Protein AF-A0A537QIL3-F1 (afdb_monomer_lite)

Foldseek 3Di:
DFAEAEDPQAVVQLQVVLVVLCVVDNCRSVCSVPDPPPPPDAQWDFDWDDDPRYTYTQHTDGVVPPPPPSVVVVVVVPSPD

pLDDT: mean 71.15, std 10.32, range [48.75, 85.94]

Sequence (81 aa):
MPAVRILEAAAAEATGAAAWYESQRAGLGADFREERILLKRFPFSVVFVDTGGAKVVLAVAHHRRRPAYWRGRVSRTGLAR

Radius of gyration: 13.67 Å; chains: 1; bounding box: 26×28×35 Å

Structure (mmCIF, N/CA/C/O backbone):
data_AF-A0A537QIL3-F1
#
_entry.id   AF-A0A537QIL3-F1
#
loop_
_atom_site.group_PDB
_atom_site.id
_atom_site.type_symbol
_atom_site.label_atom_id
_atom_site.label_alt_id
_atom_site.label_comp_id
_atom_site.label_asym_id
_atom_site.label_entity_id
_atom_site.label_seq_id
_atom_site.pdbx_PDB_ins_code
_atom_site.Cartn_x
_atom_site.Cartn_y
_atom_site.Cartn_z
_atom_site.occupancy
_atom_site.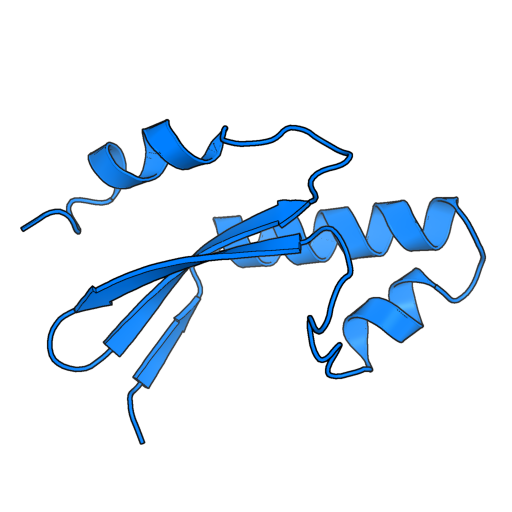B_iso_or_equiv
_atom_site.auth_seq_id
_atom_site.auth_comp_id
_atom_site.auth_asym_id
_atom_site.auth_atom_id
_atom_site.pdbx_PDB_model_num
ATOM 1 N N . MET A 1 1 ? -11.568 -14.561 11.418 1.00 52.62 1 MET A N 1
ATOM 2 C CA . MET A 1 1 ? -10.673 -13.813 10.507 1.00 52.62 1 MET A CA 1
ATOM 3 C C . MET A 1 1 ? -11.090 -12.350 10.546 1.00 52.62 1 MET A C 1
ATOM 5 O O . MET A 1 1 ? -12.274 -12.115 10.335 1.00 52.62 1 MET A O 1
ATOM 9 N N . PRO A 1 2 ? -10.214 -11.388 10.885 1.00 64.31 2 PRO A N 1
ATOM 10 C CA . PRO A 1 2 ? -10.601 -9.977 10.883 1.00 64.31 2 PRO A CA 1
ATOM 11 C C . PRO A 1 2 ? -10.910 -9.530 9.449 1.00 64.31 2 PRO A C 1
ATOM 13 O O . PRO A 1 2 ? -10.178 -9.883 8.523 1.00 64.31 2 PRO A O 1
ATOM 16 N N . ALA A 1 3 ? -11.993 -8.779 9.254 1.00 75.19 3 ALA A N 1
ATOM 17 C CA . ALA A 1 3 ? -12.345 -8.262 7.936 1.00 75.19 3 ALA A CA 1
ATOM 18 C C . ALA A 1 3 ? -11.320 -7.197 7.507 1.00 75.19 3 ALA A C 1
ATOM 20 O O . ALA A 1 3 ? -10.942 -6.332 8.298 1.00 75.19 3 ALA A O 1
ATOM 21 N N . VAL A 1 4 ? -10.857 -7.241 6.258 1.00 76.94 4 VAL A N 1
ATOM 22 C CA . VAL A 1 4 ? -9.971 -6.211 5.697 1.00 76.94 4 VAL A CA 1
ATOM 23 C C . VAL A 1 4 ? -10.766 -5.400 4.688 1.00 76.94 4 VAL A C 1
ATOM 25 O O . VAL A 1 4 ? -11.364 -5.959 3.772 1.00 76.94 4 VAL A O 1
ATOM 28 N N . ARG A 1 5 ? -10.779 -4.078 4.857 1.00 78.00 5 ARG A N 1
ATOM 29 C CA . ARG A 1 5 ? -11.374 -3.140 3.898 1.00 78.00 5 ARG A CA 1
ATOM 30 C C . ARG A 1 5 ? -10.257 -2.312 3.276 1.00 78.00 5 ARG A C 1
ATOM 32 O O . ARG A 1 5 ? -9.448 -1.732 3.997 1.00 78.00 5 ARG A O 1
ATOM 39 N N . ILE A 1 6 ? -10.203 -2.258 1.951 1.00 76.00 6 ILE A N 1
ATOM 40 C CA . ILE A 1 6 ? -9.202 -1.481 1.210 1.00 76.00 6 ILE A CA 1
ATOM 41 C C . ILE A 1 6 ? -9.888 -0.227 0.676 1.00 76.00 6 ILE A C 1
ATOM 43 O O . ILE A 1 6 ? -10.898 -0.336 -0.017 1.00 76.00 6 ILE A O 1
ATOM 47 N N . LEU A 1 7 ? -9.366 0.958 1.004 1.00 77.12 7 LEU A N 1
ATOM 48 C CA . LEU A 1 7 ? -9.856 2.189 0.386 1.00 77.12 7 LEU A CA 1
ATOM 49 C C . LEU A 1 7 ? -9.424 2.256 -1.081 1.00 77.12 7 LEU A C 1
ATOM 51 O O . LEU A 1 7 ? -8.298 1.895 -1.419 1.00 77.12 7 LEU A O 1
ATOM 55 N N . GLU A 1 8 ? -10.286 2.805 -1.934 1.00 75.12 8 GLU A N 1
ATOM 56 C CA . GLU A 1 8 ? -10.012 3.014 -3.363 1.00 75.12 8 GLU A CA 1
ATOM 57 C C . GLU A 1 8 ? -8.670 3.727 -3.593 1.00 75.12 8 GLU A C 1
ATOM 59 O O . GLU A 1 8 ? -7.866 3.306 -4.420 1.00 75.12 8 GLU A O 1
ATOM 64 N N . ALA A 1 9 ? -8.364 4.743 -2.782 1.00 73.50 9 ALA A N 1
ATOM 65 C CA . ALA A 1 9 ? -7.095 5.461 -2.852 1.00 73.50 9 ALA A CA 1
ATOM 66 C C . ALA A 1 9 ? -5.872 4.557 -2.596 1.00 73.50 9 ALA A C 1
ATOM 68 O O . ALA A 1 9 ? -4.828 4.754 -3.212 1.00 73.50 9 ALA A O 1
ATOM 69 N N . ALA A 1 10 ? -5.996 3.553 -1.723 1.00 75.06 10 ALA A N 1
ATOM 70 C CA . ALA A 1 10 ? -4.944 2.566 -1.482 1.00 75.06 10 ALA A CA 1
ATOM 71 C C . ALA A 1 10 ? -4.780 1.608 -2.678 1.00 75.06 10 ALA A C 1
ATOM 73 O O . ALA A 1 10 ? -3.657 1.266 -3.047 1.00 75.06 10 ALA A O 1
ATOM 74 N N . ALA A 1 11 ? -5.880 1.214 -3.326 1.00 75.75 11 ALA A N 1
ATOM 75 C CA . ALA A 1 11 ? -5.837 0.401 -4.543 1.00 75.75 11 ALA A CA 1
ATOM 76 C C . ALA A 1 11 ? -5.243 1.174 -5.739 1.00 75.75 11 ALA A C 1
ATOM 78 O O . ALA A 1 11 ? -4.437 0.632 -6.504 1.00 75.75 11 ALA A O 1
ATOM 79 N N . ALA A 1 12 ? -5.581 2.459 -5.871 1.00 78.38 12 ALA A N 1
ATOM 80 C CA . ALA A 1 12 ? -5.026 3.347 -6.889 1.00 78.38 12 ALA A CA 1
ATOM 81 C C . ALA A 1 12 ? -3.504 3.508 -6.734 1.00 78.38 12 ALA A C 1
ATOM 83 O O . ALA A 1 12 ? -2.770 3.521 -7.721 1.00 78.38 12 ALA A O 1
ATOM 84 N N . GLU A 1 13 ? -3.004 3.561 -5.500 1.00 78.75 13 GLU A N 1
ATOM 85 C CA . GLU A 1 13 ? -1.567 3.626 -5.214 1.00 78.75 13 GLU A CA 1
ATOM 86 C C . GLU A 1 13 ? -0.831 2.344 -5.577 1.00 78.75 13 GLU A C 1
ATOM 88 O O . GLU A 1 13 ? 0.222 2.412 -6.211 1.00 78.75 13 GLU A O 1
ATOM 93 N N . ALA A 1 14 ? -1.394 1.184 -5.229 1.00 77.06 14 ALA A N 1
ATOM 94 C CA . ALA A 1 14 ? -0.843 -0.104 -5.636 1.00 77.06 14 ALA A CA 1
ATOM 95 C C . ALA A 1 14 ? -0.787 -0.215 -7.169 1.00 77.06 14 ALA A C 1
ATOM 97 O O . ALA A 1 14 ? 0.231 -0.606 -7.735 1.00 77.06 14 ALA A O 1
ATOM 98 N N . THR A 1 15 ? -1.839 0.235 -7.856 1.00 81.62 15 THR A N 1
ATOM 99 C CA . THR A 1 15 ? -1.880 0.278 -9.325 1.00 81.62 15 THR A CA 1
ATOM 100 C C . THR A 1 15 ? -0.814 1.215 -9.894 1.00 81.62 15 THR A C 1
ATOM 102 O O . THR A 1 15 ? -0.072 0.844 -10.805 1.00 81.62 15 THR A O 1
ATOM 105 N N . GLY A 1 16 ? -0.683 2.418 -9.331 1.00 80.44 16 GLY A N 1
ATOM 106 C CA . GLY A 1 16 ? 0.337 3.377 -9.740 1.00 80.44 16 GLY A CA 1
ATOM 107 C C . GLY A 1 16 ? 1.760 2.878 -9.479 1.00 80.44 16 GLY A C 1
ATOM 108 O O . GLY A 1 16 ? 2.666 3.201 -10.249 1.00 80.44 16 GLY A O 1
ATOM 109 N N . ALA A 1 17 ? 1.975 2.103 -8.416 1.00 77.25 17 ALA A N 1
ATOM 110 C CA . ALA A 1 17 ? 3.250 1.463 -8.109 1.00 77.25 17 ALA A CA 1
ATOM 111 C C . ALA A 1 17 ? 3.586 0.345 -9.103 1.00 77.25 17 ALA A C 1
ATOM 113 O O . ALA A 1 17 ? 4.707 0.318 -9.608 1.00 77.25 17 ALA A O 1
ATOM 114 N N . ALA A 1 18 ? 2.615 -0.504 -9.451 1.00 80.12 18 ALA A N 1
ATOM 115 C CA . ALA A 1 18 ? 2.784 -1.534 -10.475 1.00 80.12 18 ALA A CA 1
ATOM 116 C C . ALA A 1 18 ? 3.210 -0.922 -11.819 1.00 80.12 18 ALA A C 1
ATOM 118 O O . ALA A 1 18 ? 4.156 -1.387 -12.445 1.00 80.12 18 ALA A O 1
ATOM 119 N N . ALA A 1 19 ? 2.563 0.178 -12.222 1.00 82.00 19 ALA A N 1
ATOM 120 C CA . ALA A 1 19 ? 2.919 0.904 -13.441 1.00 82.00 19 ALA A CA 1
ATOM 121 C C . ALA A 1 19 ? 4.332 1.512 -13.383 1.00 82.00 19 ALA A C 1
ATOM 123 O O . ALA A 1 19 ? 5.049 1.515 -14.379 1.00 82.00 19 ALA A O 1
ATOM 124 N N . TRP A 1 20 ? 4.753 2.013 -12.216 1.00 80.81 20 TRP A N 1
ATOM 125 C CA . TRP A 1 20 ? 6.112 2.530 -12.040 1.00 80.81 20 TRP A CA 1
ATOM 126 C C . TRP A 1 20 ? 7.159 1.421 -12.166 1.00 80.81 20 TRP A C 1
ATOM 128 O O . TRP A 1 20 ? 8.175 1.623 -12.818 1.00 80.81 20 TRP A O 1
ATOM 138 N N . TYR A 1 21 ? 6.912 0.250 -11.578 1.00 75.81 21 TYR A N 1
ATOM 139 C CA . TYR A 1 21 ? 7.831 -0.882 -11.673 1.00 75.81 21 TYR A CA 1
ATOM 140 C C . TYR A 1 21 ? 7.958 -1.432 -13.085 1.00 75.81 21 TYR A C 1
ATOM 142 O O . TYR A 1 21 ? 9.080 -1.676 -13.525 1.00 75.81 21 TYR A O 1
ATOM 150 N N . GLU A 1 22 ? 6.846 -1.537 -13.807 1.00 84.44 22 GLU A N 1
ATOM 151 C CA . GLU A 1 22 ? 6.861 -1.930 -15.217 1.00 84.44 22 GLU A CA 1
ATOM 152 C C . GLU A 1 22 ? 7.755 -1.000 -16.050 1.00 84.44 22 GLU A C 1
ATOM 154 O O . GLU A 1 22 ? 8.508 -1.449 -16.909 1.00 84.44 22 GLU A O 1
ATOM 159 N N . SER A 1 23 ? 7.759 0.298 -15.726 1.00 81.75 23 SER A N 1
ATOM 160 C CA . SER A 1 23 ? 8.622 1.283 -16.385 1.00 81.75 23 SER A CA 1
ATOM 161 C C . SER A 1 23 ? 10.112 1.134 -16.044 1.00 81.75 23 SER A C 1
ATOM 163 O O . SER A 1 23 ? 10.941 1.718 -16.736 1.00 81.75 23 SER A O 1
ATOM 165 N N . GLN A 1 24 ? 10.466 0.454 -14.947 1.00 80.94 24 GLN A N 1
ATOM 166 C CA . GLN A 1 24 ? 11.865 0.227 -14.561 1.00 80.94 24 GLN A CA 1
ATOM 167 C C . GLN A 1 24 ? 12.438 -1.021 -15.228 1.00 80.94 24 GLN A C 1
ATOM 169 O O . GLN A 1 24 ? 13.612 -1.044 -15.593 1.00 80.94 24 GLN A O 1
ATOM 174 N N . ARG A 1 25 ? 11.625 -2.073 -15.343 1.00 82.12 25 ARG A N 1
ATOM 175 C CA . ARG A 1 25 ? 11.988 -3.326 -15.997 1.00 82.12 25 ARG A CA 1
ATOM 176 C C . ARG A 1 25 ? 10.714 -4.031 -16.437 1.00 82.12 25 ARG A C 1
ATOM 178 O O . ARG A 1 25 ? 9.828 -4.243 -15.612 1.00 82.12 25 ARG A O 1
ATOM 185 N N . ALA A 1 26 ? 10.672 -4.444 -17.701 1.00 85.94 26 ALA A N 1
ATOM 186 C CA . ALA A 1 26 ? 9.567 -5.236 -18.225 1.00 85.94 26 ALA A CA 1
ATOM 187 C C . ALA A 1 26 ? 9.303 -6.466 -17.334 1.00 85.94 26 ALA A C 1
ATOM 189 O O . ALA A 1 26 ? 10.250 -7.139 -16.911 1.00 85.94 26 ALA A O 1
ATOM 190 N N . GLY A 1 27 ? 8.031 -6.716 -17.019 1.00 80.69 27 GLY A N 1
ATOM 191 C CA . GLY A 1 27 ? 7.576 -7.812 -16.156 1.00 80.69 27 GLY A CA 1
ATOM 192 C C . GLY A 1 27 ? 7.574 -7.501 -14.655 1.00 80.69 27 GLY A C 1
ATOM 193 O O . GLY A 1 27 ? 6.869 -8.158 -13.896 1.00 80.69 27 GLY A O 1
ATOM 194 N N . LEU A 1 28 ? 8.270 -6.453 -14.201 1.00 76.88 28 LEU A N 1
ATOM 195 C CA . LEU A 1 28 ? 8.351 -6.130 -12.772 1.00 76.88 28 LEU A CA 1
ATOM 196 C C . LEU A 1 28 ? 7.020 -5.600 -12.206 1.00 76.88 28 LEU A C 1
ATOM 198 O O . LEU A 1 28 ? 6.765 -5.711 -11.006 1.00 76.88 28 LEU A O 1
ATOM 202 N N . GLY A 1 29 ? 6.159 -5.017 -13.046 1.00 77.94 29 GLY A N 1
ATOM 203 C CA . GLY A 1 29 ? 4.810 -4.621 -12.651 1.00 77.94 29 GLY A CA 1
ATOM 204 C C . GLY A 1 29 ? 3.865 -5.813 -12.492 1.00 77.94 29 GLY A C 1
ATOM 205 O O . GLY A 1 29 ? 2.961 -5.750 -11.656 1.00 77.94 29 GLY A O 1
ATOM 206 N N . ALA A 1 30 ? 4.076 -6.884 -13.261 1.00 77.75 30 ALA A N 1
ATOM 207 C CA . ALA A 1 30 ? 3.347 -8.144 -13.132 1.00 77.75 30 ALA A CA 1
ATOM 208 C C . ALA A 1 30 ? 3.792 -8.906 -11.877 1.00 77.75 30 ALA A C 1
ATOM 210 O O . ALA A 1 30 ? 2.941 -9.230 -11.053 1.00 77.75 30 ALA A O 1
ATOM 211 N N . ASP A 1 31 ? 5.105 -9.029 -11.646 1.00 72.00 31 ASP A N 1
ATOM 212 C CA . ASP A 1 31 ? 5.674 -9.606 -10.417 1.00 72.00 31 ASP A CA 1
ATOM 213 C C . ASP A 1 31 ? 5.095 -8.924 -9.161 1.00 72.00 31 ASP A C 1
ATOM 215 O O . ASP A 1 31 ? 4.724 -9.571 -8.184 1.00 72.00 31 ASP A O 1
ATOM 219 N N . PHE A 1 32 ? 4.941 -7.594 -9.203 1.00 73.81 32 PHE A N 1
ATOM 220 C CA . PHE A 1 32 ? 4.342 -6.814 -8.117 1.00 73.81 32 PHE A CA 1
ATOM 221 C C . PHE A 1 32 ? 2.848 -7.113 -7.882 1.00 73.81 32 PHE A C 1
ATOM 223 O O . PHE A 1 32 ? 2.368 -6.967 -6.757 1.00 73.81 32 PHE A O 1
ATOM 230 N N . ARG A 1 33 ? 2.094 -7.479 -8.927 1.00 71.94 33 ARG A N 1
ATOM 231 C CA . ARG A 1 33 ? 0.658 -7.809 -8.841 1.00 71.94 33 ARG A CA 1
ATOM 232 C C . ARG A 1 33 ? 0.420 -9.268 -8.454 1.00 71.94 33 ARG A C 1
ATOM 234 O O . ARG A 1 33 ? -0.569 -9.544 -7.779 1.00 71.94 33 ARG A O 1
ATOM 241 N N . GLU A 1 34 ? 1.288 -10.170 -8.906 1.00 64.88 34 GLU A N 1
ATOM 242 C CA . GLU A 1 34 ? 1.136 -11.620 -8.762 1.00 64.88 34 GLU A CA 1
ATOM 243 C C . GLU A 1 34 ? 1.759 -12.156 -7.470 1.00 64.88 34 GLU A C 1
ATOM 245 O O . GLU A 1 34 ? 1.199 -13.064 -6.848 1.00 64.88 34 GLU A O 1
ATOM 250 N N . GLU A 1 35 ? 2.861 -11.573 -6.992 1.00 55.19 35 GLU A N 1
ATOM 251 C CA . GLU A 1 35 ? 3.506 -12.056 -5.780 1.00 55.19 35 GLU A CA 1
ATOM 252 C C . GLU A 1 35 ? 3.086 -11.286 -4.527 1.00 55.19 35 GLU A C 1
ATOM 254 O O . GLU A 1 35 ? 3.185 -10.064 -4.408 1.00 55.19 35 GLU A O 1
ATOM 259 N N . ARG A 1 36 ? 2.671 -12.077 -3.528 1.00 51.34 36 ARG A N 1
ATOM 260 C CA . ARG A 1 36 ? 2.647 -11.775 -2.093 1.00 51.34 36 ARG A CA 1
ATOM 261 C C . ARG A 1 36 ? 4.030 -11.265 -1.671 1.00 51.34 36 ARG A C 1
ATOM 263 O O . ARG A 1 36 ? 4.794 -12.016 -1.066 1.00 51.34 36 ARG A O 1
ATOM 270 N N . ILE A 1 37 ? 4.385 -10.017 -1.975 1.00 50.62 37 ILE A N 1
ATOM 271 C CA . ILE A 1 37 ? 5.647 -9.446 -1.508 1.00 50.62 37 ILE A CA 1
ATOM 272 C C . ILE A 1 37 ? 5.547 -9.370 0.017 1.00 50.62 37 ILE A C 1
ATOM 274 O O . ILE A 1 37 ? 4.965 -8.448 0.590 1.00 50.62 37 ILE A O 1
ATOM 278 N N . LEU A 1 38 ? 6.104 -10.380 0.688 1.00 49.22 38 LEU A N 1
ATOM 279 C CA . LEU A 1 38 ? 6.462 -10.328 2.093 1.00 49.22 38 LEU A CA 1
ATOM 280 C C . LEU A 1 38 ? 7.385 -9.121 2.224 1.00 49.22 38 LEU A C 1
ATOM 282 O O . LEU A 1 38 ? 8.553 -9.184 1.840 1.00 49.22 38 LEU A O 1
ATOM 286 N N . LEU A 1 39 ? 6.840 -8.010 2.724 1.00 55.53 39 LEU A N 1
ATOM 287 C CA . LEU A 1 39 ? 7.558 -6.769 3.001 1.00 55.53 39 LEU A CA 1
ATOM 288 C C . LEU A 1 39 ? 8.561 -7.008 4.138 1.00 55.53 39 LEU A C 1
ATOM 290 O O . LEU A 1 39 ? 8.414 -6.490 5.239 1.00 55.53 39 LEU A O 1
ATOM 294 N N . LYS A 1 40 ? 9.582 -7.834 3.906 1.00 51.84 40 LYS A N 1
ATOM 295 C CA . LYS A 1 40 ? 10.637 -8.083 4.885 1.00 51.84 40 LYS A CA 1
ATOM 296 C C . LYS A 1 40 ? 11.630 -6.923 4.938 1.00 51.84 40 LYS A C 1
ATOM 298 O O . LYS A 1 40 ? 12.248 -6.755 5.983 1.00 51.84 40 LYS A O 1
ATOM 303 N N . ARG A 1 41 ? 11.796 -6.137 3.853 1.00 51.50 41 ARG A N 1
ATOM 304 C CA . ARG A 1 41 ? 12.691 -4.951 3.790 1.00 51.50 41 ARG A CA 1
ATOM 305 C C . ARG A 1 41 ? 12.687 -4.190 2.442 1.00 51.50 41 ARG A C 1
ATOM 307 O O . ARG A 1 41 ? 13.739 -3.765 1.979 1.00 51.50 41 ARG A O 1
ATOM 314 N N . PHE A 1 42 ? 11.537 -4.011 1.787 1.00 56.19 42 PHE A N 1
ATOM 315 C CA . PHE A 1 42 ? 11.430 -3.236 0.529 1.00 56.19 42 PHE A CA 1
ATOM 316 C C . PHE A 1 42 ? 10.438 -2.067 0.687 1.00 56.19 42 PHE A C 1
ATOM 318 O O . PHE A 1 42 ? 9.569 -2.162 1.550 1.00 56.19 42 PHE A O 1
ATOM 325 N N . PRO A 1 43 ? 10.570 -0.953 -0.067 1.00 72.44 43 PRO A N 1
ATOM 326 C CA . PRO A 1 43 ? 10.234 0.407 0.367 1.00 72.44 43 PRO A CA 1
ATOM 327 C C . PRO A 1 43 ? 8.737 0.731 0.264 1.00 72.44 43 PRO A C 1
ATOM 329 O O . PRO A 1 43 ? 8.356 1.744 -0.319 1.00 72.44 43 PRO A O 1
ATOM 332 N N . PHE A 1 44 ? 7.876 -0.137 0.788 1.00 71.44 44 PHE A N 1
ATOM 333 C CA . PHE A 1 44 ? 6.456 0.132 0.942 1.00 71.44 44 PHE A CA 1
ATOM 334 C C . PHE A 1 44 ? 6.048 0.103 2.407 1.00 71.44 44 PHE A C 1
ATOM 336 O O . PHE A 1 44 ? 6.448 -0.778 3.164 1.00 71.44 44 PHE A O 1
ATOM 343 N N . SER A 1 45 ? 5.197 1.048 2.792 1.00 73.44 45 SER A N 1
ATOM 344 C CA . SER A 1 45 ? 4.464 0.998 4.055 1.00 73.44 45 SER A CA 1
ATOM 345 C C . SER A 1 45 ? 2.978 0.858 3.778 1.00 73.44 45 SER A C 1
ATOM 347 O O . SER A 1 45 ? 2.414 1.638 3.018 1.00 73.44 45 SER A O 1
ATOM 349 N N . VAL A 1 46 ? 2.328 -0.106 4.424 1.00 78.50 46 VAL A N 1
ATOM 350 C CA . VAL A 1 46 ? 0.865 -0.17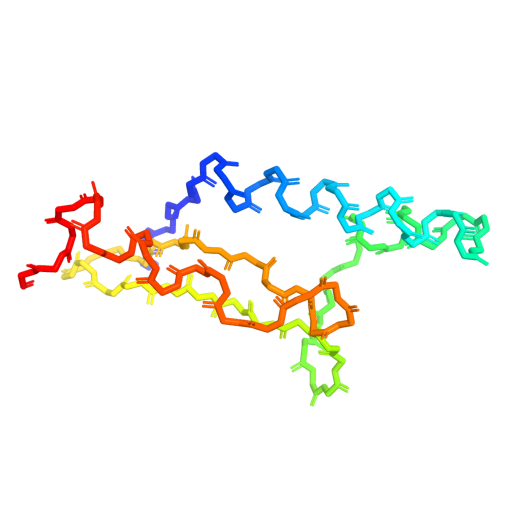7 4.452 1.00 78.50 46 VAL A CA 1
ATOM 351 C C . VAL A 1 46 ? 0.386 0.606 5.665 1.00 78.50 46 VAL A C 1
ATOM 353 O O . VAL A 1 46 ? 0.799 0.335 6.790 1.00 78.50 46 VAL A O 1
ATOM 356 N N . VAL A 1 47 ? -0.471 1.590 5.432 1.00 79.38 47 VAL A N 1
ATOM 357 C CA . VAL A 1 47 ? -1.046 2.434 6.478 1.00 79.38 47 VAL A CA 1
ATOM 358 C C . VAL A 1 47 ? -2.470 1.975 6.691 1.00 79.38 47 VAL A C 1
ATOM 360 O O . VAL A 1 47 ? -3.260 1.970 5.748 1.00 79.38 47 VAL A O 1
ATOM 363 N N . PHE A 1 48 ? -2.809 1.604 7.917 1.00 81.25 48 PHE A N 1
ATOM 364 C CA . PHE A 1 48 ? -4.146 1.149 8.258 1.00 81.25 48 PHE A CA 1
ATOM 365 C C . PHE A 1 48 ? -4.588 1.695 9.611 1.00 81.25 48 PHE A C 1
ATOM 367 O O . PHE A 1 48 ? -3.764 2.102 10.428 1.00 81.25 48 PHE A O 1
ATOM 374 N N . VAL A 1 49 ? -5.896 1.668 9.840 1.00 79.56 49 VAL A N 1
ATOM 375 C CA . VAL A 1 49 ? -6.508 1.902 11.152 1.00 79.56 49 VAL A CA 1
ATOM 376 C C . VAL A 1 49 ? -7.243 0.649 11.607 1.00 79.56 49 VAL A C 1
ATOM 378 O O . VAL A 1 49 ? -7.719 -0.140 10.781 1.00 79.56 49 VAL A O 1
ATOM 381 N N . ASP A 1 50 ? -7.282 0.441 12.920 1.00 83.38 50 ASP A N 1
ATOM 382 C CA . ASP A 1 50 ? -8.102 -0.597 13.535 1.00 83.38 50 ASP A CA 1
ATOM 383 C C . A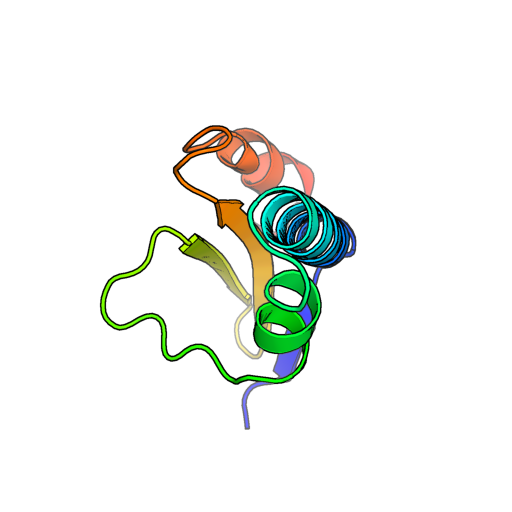SP A 1 50 ? -9.488 -0.031 13.831 1.00 83.38 50 ASP A C 1
ATOM 385 O O . ASP A 1 50 ? -9.614 1.049 14.398 1.00 83.38 50 ASP A O 1
ATOM 389 N N . THR A 1 51 ? -10.520 -0.756 13.421 1.00 79.06 51 THR A N 1
ATOM 390 C CA . THR A 1 51 ? -11.922 -0.392 13.624 1.00 79.06 51 THR A CA 1
ATOM 391 C C . THR A 1 51 ? -12.644 -1.535 14.330 1.00 79.06 51 THR A C 1
ATOM 393 O O . THR A 1 51 ? -13.535 -2.153 13.757 1.00 79.06 51 THR A O 1
ATOM 396 N N . GLY A 1 52 ? -12.182 -1.904 15.533 1.00 77.50 52 GLY A N 1
ATOM 397 C CA . GLY A 1 52 ? -12.863 -2.798 16.490 1.00 77.50 52 GLY A CA 1
ATOM 398 C C . GLY A 1 52 ? -13.299 -4.180 15.974 1.00 77.50 52 GLY A C 1
ATOM 399 O O . GLY A 1 52 ? -14.072 -4.868 16.632 1.00 77.50 52 GLY A O 1
ATOM 400 N N . GLY A 1 53 ? -12.847 -4.588 14.789 1.00 81.31 53 GLY A N 1
ATOM 401 C CA . GLY A 1 53 ? -13.427 -5.696 14.024 1.00 81.31 53 GLY A CA 1
ATOM 402 C C . GLY A 1 53 ? -12.962 -5.756 12.567 1.00 81.31 53 GLY A C 1
ATOM 403 O O . GLY A 1 53 ? -13.033 -6.816 11.938 1.00 81.31 53 GLY A O 1
ATOM 404 N N . ALA A 1 54 ? -12.420 -4.655 12.038 1.00 78.50 54 ALA A N 1
ATOM 405 C CA . ALA A 1 54 ? -11.786 -4.636 10.726 1.00 78.50 54 ALA A CA 1
ATOM 406 C C . ALA A 1 54 ? -10.499 -3.802 10.686 1.00 78.50 54 ALA A C 1
ATOM 408 O O . ALA A 1 54 ? -10.362 -2.795 11.383 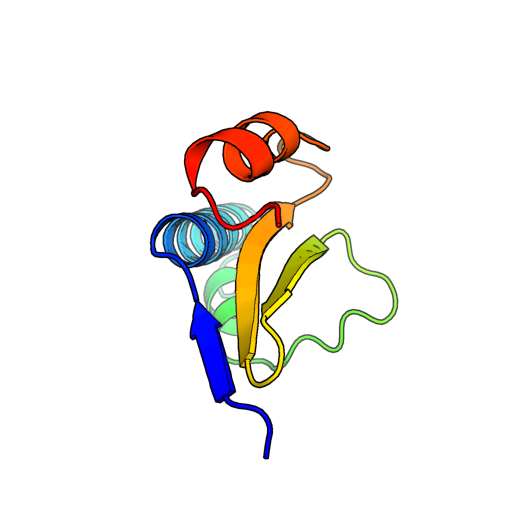1.00 78.50 54 ALA A O 1
ATOM 409 N N . LYS A 1 55 ? -9.573 -4.195 9.808 1.00 83.31 55 LYS A N 1
ATOM 410 C CA . LYS A 1 55 ? -8.431 -3.362 9.415 1.00 83.31 55 LYS A CA 1
ATOM 411 C C . LYS A 1 55 ? -8.813 -2.590 8.158 1.00 83.31 55 LYS A C 1
ATOM 413 O O . LYS A 1 55 ? -9.153 -3.201 7.143 1.00 83.31 55 LYS A O 1
ATOM 418 N N . VAL A 1 56 ? -8.749 -1.263 8.214 1.00 81.69 56 VAL A N 1
ATOM 419 C CA . VAL A 1 56 ? -9.019 -0.408 7.050 1.00 81.69 56 VAL A CA 1
ATOM 420 C C . VAL A 1 56 ? -7.701 0.114 6.503 1.00 81.69 56 VAL A C 1
ATOM 422 O O . VAL A 1 56 ? -7.026 0.893 7.171 1.00 81.69 56 VAL A O 1
ATOM 425 N N . VAL A 1 57 ? -7.328 -0.312 5.297 1.00 83.62 57 VAL A N 1
ATOM 426 C CA . VAL A 1 57 ? -6.103 0.135 4.623 1.00 83.62 57 VAL A CA 1
ATOM 427 C C . VAL A 1 57 ? -6.349 1.502 3.989 1.00 83.62 57 VAL A C 1
ATOM 429 O O . VAL A 1 57 ? -7.137 1.633 3.053 1.00 83.62 57 VAL A O 1
ATOM 432 N N . LEU A 1 58 ? -5.661 2.519 4.508 1.00 78.56 58 LEU A N 1
ATOM 433 C CA . LEU A 1 58 ? -5.768 3.918 4.094 1.00 78.56 58 LEU A CA 1
ATOM 434 C C . LEU A 1 58 ? -4.823 4.281 2.943 1.00 78.56 58 LEU A C 1
ATOM 436 O O . LEU A 1 58 ? -5.132 5.175 2.148 1.00 78.56 58 LEU A O 1
ATOM 440 N N . ALA A 1 59 ? -3.652 3.640 2.898 1.00 75.19 59 ALA A N 1
ATOM 441 C CA . ALA A 1 59 ? -2.634 3.889 1.882 1.00 75.19 59 ALA A CA 1
ATOM 442 C C . ALA A 1 59 ? -1.644 2.720 1.745 1.00 75.19 59 ALA A C 1
ATOM 444 O O . ALA A 1 59 ? -1.342 2.030 2.723 1.00 75.19 59 ALA A O 1
ATOM 445 N N . VAL A 1 60 ? -1.089 2.568 0.543 1.00 77.19 60 VAL A N 1
ATOM 446 C CA . VAL A 1 60 ? 0.086 1.746 0.230 1.00 77.19 60 VAL A CA 1
ATOM 447 C C . VAL A 1 60 ? 1.183 2.683 -0.270 1.00 77.19 60 VAL A C 1
ATOM 449 O O . VAL A 1 60 ? 1.202 3.137 -1.410 1.00 77.19 60 VAL A O 1
ATOM 452 N N . ALA A 1 61 ? 2.106 3.009 0.620 1.00 73.44 61 ALA A N 1
ATOM 4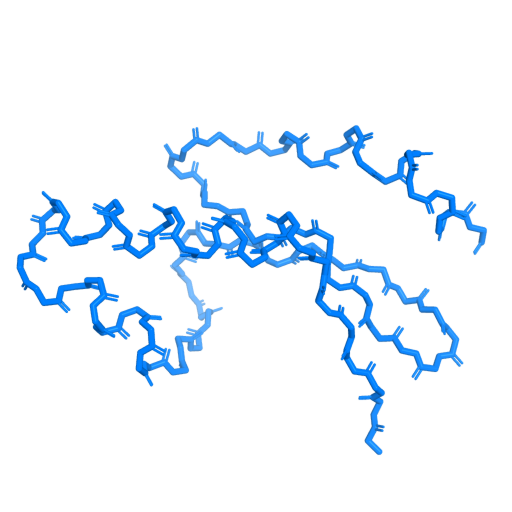53 C CA . ALA A 1 61 ? 3.047 4.096 0.443 1.00 73.44 61 ALA A CA 1
ATOM 454 C C . ALA A 1 61 ? 4.400 3.635 -0.091 1.00 73.44 61 ALA A C 1
ATOM 456 O O . ALA A 1 61 ? 5.176 3.047 0.656 1.00 73.44 61 ALA A O 1
ATOM 457 N N . HIS A 1 62 ? 4.733 3.991 -1.331 1.00 74.75 62 HIS A N 1
ATOM 458 C CA . HIS A 1 62 ? 6.071 3.776 -1.895 1.00 74.75 62 HIS A CA 1
ATOM 459 C C . HIS A 1 62 ? 7.063 4.850 -1.428 1.00 74.75 62 HIS A C 1
ATOM 461 O O . HIS A 1 62 ? 6.914 6.030 -1.758 1.00 74.75 62 HIS A O 1
ATOM 467 N N . HIS A 1 63 ? 8.110 4.468 -0.692 1.00 67.06 63 HIS A N 1
ATOM 468 C CA . HIS A 1 63 ? 9.052 5.416 -0.077 1.00 67.06 63 HIS A CA 1
ATOM 469 C C . HIS A 1 63 ? 9.863 6.214 -1.101 1.00 67.06 63 HIS A C 1
ATOM 471 O O . HIS A 1 63 ? 10.295 7.318 -0.785 1.00 67.06 63 HIS A O 1
ATOM 477 N N . ARG A 1 64 ? 10.032 5.714 -2.335 1.00 69.75 64 ARG A N 1
ATOM 478 C CA . ARG A 1 64 ? 10.729 6.451 -3.406 1.00 69.75 64 ARG A CA 1
ATOM 479 C C . ARG A 1 64 ? 9.861 7.511 -4.089 1.00 69.75 64 ARG A C 1
ATOM 481 O O . ARG A 1 64 ? 10.411 8.367 -4.772 1.00 69.75 64 ARG A O 1
ATOM 488 N N . ARG A 1 65 ? 8.530 7.478 -3.927 1.00 65.88 65 ARG A N 1
ATOM 489 C CA . ARG A 1 65 ? 7.620 8.407 -4.623 1.00 65.88 65 ARG A CA 1
ATOM 490 C C . ARG A 1 65 ? 7.177 9.613 -3.808 1.00 65.88 65 ARG A C 1
ATOM 492 O O . ARG A 1 65 ? 6.937 10.634 -4.441 1.00 65.88 65 ARG A O 1
ATOM 499 N N . ARG A 1 66 ? 7.049 9.505 -2.474 1.00 61.75 66 ARG A N 1
ATOM 500 C CA . ARG A 1 66 ? 6.848 10.599 -1.484 1.00 61.75 66 ARG A CA 1
ATOM 501 C C . ARG A 1 66 ? 6.442 9.994 -0.126 1.00 61.75 66 ARG A C 1
ATOM 503 O O . ARG A 1 66 ? 5.319 9.510 -0.003 1.00 61.75 66 ARG A O 1
ATOM 510 N N . PRO A 1 67 ? 7.287 10.000 0.913 1.00 62.28 67 PRO A N 1
ATOM 511 C CA . PRO A 1 67 ? 6.870 9.548 2.240 1.00 62.28 67 PRO A CA 1
ATOM 512 C C . PRO A 1 67 ? 5.839 10.507 2.877 1.00 62.28 67 PRO A C 1
ATOM 514 O O . PRO A 1 67 ? 5.874 11.714 2.663 1.00 62.28 67 PRO A O 1
ATOM 517 N N . ALA A 1 68 ? 4.928 9.960 3.687 1.00 63.88 68 ALA A N 1
ATOM 518 C CA . ALA A 1 68 ? 3.984 10.645 4.580 1.00 63.88 68 ALA A CA 1
ATOM 519 C C . ALA A 1 68 ? 2.809 11.463 3.984 1.00 63.88 68 ALA A C 1
ATOM 521 O O . ALA A 1 68 ? 2.062 12.063 4.761 1.00 63.88 68 ALA A O 1
ATOM 522 N N . TYR A 1 69 ? 2.544 11.455 2.670 1.00 70.25 69 TYR A N 1
ATOM 523 C CA . TYR A 1 69 ? 1.413 12.221 2.090 1.00 70.25 69 TYR A CA 1
ATOM 524 C C . TYR A 1 69 ? 0.025 11.773 2.602 1.00 70.25 69 TYR A C 1
ATOM 526 O O . TYR A 1 69 ? -0.937 12.537 2.570 1.00 70.25 69 TYR A O 1
ATOM 534 N N . TRP A 1 70 ? -0.102 10.534 3.087 1.00 69.31 70 TRP A N 1
ATOM 535 C CA . TRP A 1 70 ? -1.353 9.973 3.609 1.00 69.31 70 TRP A CA 1
ATOM 536 C C . TRP A 1 70 ? -1.764 10.560 4.965 1.00 69.31 70 TRP A C 1
ATOM 538 O O . TRP A 1 70 ? -2.901 10.348 5.387 1.00 69.31 70 TRP A O 1
ATOM 548 N N . ARG A 1 71 ? -0.884 11.321 5.639 1.00 65.81 71 ARG A N 1
ATOM 549 C CA . ARG A 1 71 ? -1.176 11.959 6.937 1.00 65.81 71 ARG A CA 1
ATOM 550 C C . ARG A 1 71 ? -2.434 12.837 6.890 1.00 65.81 71 ARG A C 1
ATOM 552 O O . ARG A 1 71 ? -3.196 12.830 7.846 1.00 65.81 71 ARG A O 1
ATOM 559 N N . GLY A 1 72 ? -2.718 13.499 5.764 1.00 64.25 72 GLY A N 1
ATOM 560 C CA . GLY A 1 72 ? -3.945 14.292 5.586 1.00 64.25 72 GLY A CA 1
ATOM 561 C C . GLY A 1 72 ? -5.231 13.475 5.365 1.00 64.25 72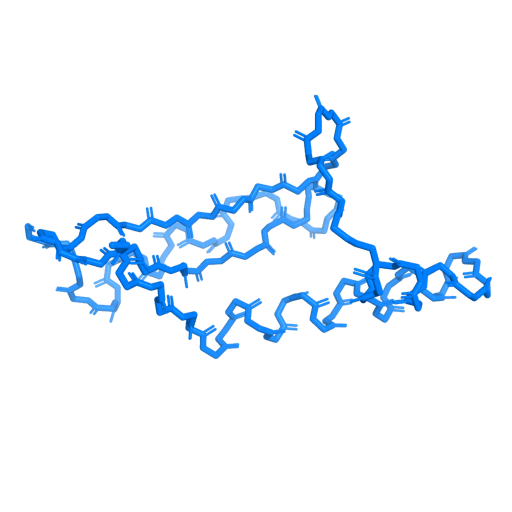 GLY A C 1
ATOM 562 O O . GLY A 1 72 ? -6.327 14.023 5.454 1.00 64.25 72 GLY A O 1
ATOM 563 N N . ARG A 1 73 ? -5.142 12.167 5.074 1.00 65.12 73 ARG A N 1
ATOM 564 C CA . ARG A 1 73 ? -6.323 11.304 4.847 1.00 65.12 73 ARG A CA 1
ATOM 565 C C . ARG A 1 73 ? -6.900 10.714 6.125 1.00 65.12 73 ARG A C 1
ATOM 567 O O . ARG A 1 73 ? -8.085 10.385 6.149 1.00 65.12 73 ARG A O 1
ATOM 574 N N . VAL A 1 74 ? -6.083 10.612 7.171 1.00 59.94 74 VAL A N 1
ATOM 575 C CA . VAL A 1 74 ? -6.510 10.136 8.493 1.00 59.94 74 VAL A CA 1
ATOM 576 C C . VAL A 1 74 ? -7.626 11.037 9.034 1.00 59.94 74 VAL A C 1
ATOM 578 O O . VAL A 1 74 ? -8.664 10.542 9.458 1.00 59.94 74 VAL A O 1
ATOM 581 N N . SER A 1 75 ? -7.476 12.355 8.887 1.00 56.44 75 SER A N 1
ATOM 582 C CA . SER A 1 75 ? -8.447 13.359 9.341 1.00 56.44 75 SER A CA 1
ATOM 583 C C . SER A 1 75 ? -9.731 13.393 8.501 1.00 56.44 75 SER A C 1
ATOM 585 O O . SER A 1 75 ? -10.800 13.707 9.010 1.00 56.44 75 SER A O 1
ATOM 587 N N . ARG A 1 76 ? -9.639 13.071 7.202 1.00 57.31 76 ARG A N 1
ATOM 588 C CA . ARG A 1 76 ? -10.725 13.265 6.223 1.00 57.31 76 ARG A CA 1
ATOM 589 C C . ARG A 1 76 ? -11.682 12.078 6.102 1.00 57.31 76 ARG A C 1
ATOM 591 O O . ARG A 1 76 ? -12.779 12.236 5.583 1.00 57.31 76 ARG A O 1
ATOM 598 N N . THR A 1 77 ? -11.270 10.900 6.566 1.00 58.75 77 THR A N 1
ATOM 599 C CA . THR A 1 77 ? -12.083 9.674 6.471 1.00 58.75 77 THR A CA 1
ATOM 600 C C . THR A 1 77 ? -13.012 9.501 7.684 1.00 58.75 77 THR A C 1
ATOM 602 O O . THR A 1 77 ? -13.825 8.588 7.702 1.00 58.75 77 THR A O 1
ATOM 605 N N . GLY A 1 78 ? -12.910 10.351 8.718 1.00 58.22 78 GLY A N 1
ATOM 606 C CA . GLY A 1 78 ? -13.747 10.263 9.928 1.00 58.22 78 GLY A CA 1
ATOM 607 C C . GLY A 1 78 ? -13.513 9.006 10.782 1.00 58.22 78 GLY A C 1
ATOM 608 O O . GLY A 1 78 ? -14.204 8.800 11.770 1.00 58.22 78 GLY A O 1
ATOM 609 N N . LEU A 1 79 ? -12.524 8.182 10.418 1.00 61.81 79 LEU A N 1
ATOM 610 C CA . LEU A 1 79 ? -12.160 6.928 11.091 1.00 61.81 79 LEU A CA 1
ATOM 611 C C . LEU A 1 79 ? -11.271 7.142 12.328 1.00 61.81 79 LEU A C 1
ATOM 613 O O . LEU A 1 79 ? -10.838 6.174 12.941 1.00 61.81 79 LEU A O 1
ATOM 617 N N . ALA A 1 80 ? -10.969 8.395 12.675 1.00 49.06 80 ALA A N 1
ATOM 618 C CA . ALA A 1 80 ? -10.285 8.757 13.907 1.00 49.06 80 ALA A CA 1
ATOM 619 C C . ALA A 1 80 ? -11.321 8.956 15.025 1.00 49.06 80 ALA A C 1
ATOM 621 O O . ALA A 1 80 ? -11.773 10.076 15.262 1.00 49.06 80 ALA A O 1
ATOM 622 N N . ARG A 1 81 ? -11.717 7.862 15.676 1.00 48.75 81 ARG A N 1
ATOM 623 C CA . ARG A 1 81 ? -12.318 7.853 17.013 1.00 48.75 81 ARG A CA 1
ATOM 624 C C . ARG A 1 81 ? -11.792 6.653 17.778 1.00 48.75 81 ARG A C 1
ATOM 626 O O . ARG A 1 81 ? -11.799 5.556 17.182 1.00 48.75 81 ARG A O 1
#

Secondary structure (DSSP, 8-state):
--EEEE-HHHHHHHHHHHHHHHTTSTTHHHHHHHS----SSSSEEEEEEEETTEEEEEEEEETTT-TTTTHHHHHHSS---